Protein AF-A0A0R3R2U9-F1 (afdb_monomer)

Radius of gyration: 10.85 Å; Cα contacts (8 Å, |Δi|>4): 62; chains: 1; bounding box: 24×21×26 Å

Foldseek 3Di:
DLVVVLVVCVVVLNLLVSLLSLVVDPCSPVVNVVSLVVVVVDPDDRPHPNVVCLVVRPDPVSNVSVVD

Mean predicted aligned error: 5.41 Å

InterPro domains:
  IPR057980 Integrator complex subunit 8, TPR repeats [PF25756] (1-67)

Sequence (68 aa):
MWLKVQRCLRMNGAETLSTLICQLMRNPVERYVPTASSLLETQGDTLDACTAYFPLISDINLAEFMSG

Secondary structure (DSSP, 8-state):
-HHHHHHHHHHTT-HHHHHHHGGGSSS-HHHHHHHHHHHHH--S--SS-HHHHGGG---HHHHHHHH-

Structure (mmCIF, N/CA/C/O backbone):
data_AF-A0A0R3R2U9-F1
#
_entry.id   AF-A0A0R3R2U9-F1
#
loop_
_atom_site.group_PDB
_atom_site.id
_atom_site.type_symbol
_atom_site.label_atom_id
_atom_site.label_alt_id
_atom_site.label_comp_id
_atom_site.label_asym_id
_atom_site.label_entity_id
_atom_site.label_seq_id
_atom_site.pdbx_PDB_ins_code
_atom_site.Cartn_x
_atom_site.Cartn_y
_atom_site.Cartn_z
_atom_site.occupancy
_atom_site.B_iso_or_equiv
_atom_site.auth_seq_id
_atom_site.auth_comp_id
_atom_site.auth_asym_id
_atom_site.auth_atom_id
_atom_site.pdbx_PDB_model_num
ATOM 1 N N . MET A 1 1 ? -1.292 10.267 -14.058 1.00 83.44 1 MET A N 1
ATOM 2 C CA . MET A 1 1 ? -2.615 9.601 -14.092 1.00 83.44 1 MET A CA 1
ATOM 3 C C . MET A 1 1 ? -2.922 8.904 -12.770 1.00 83.44 1 MET A C 1
ATOM 5 O O . MET A 1 1 ? -3.950 9.207 -12.183 1.00 83.44 1 MET A O 1
ATOM 9 N N . TRP A 1 2 ? -2.000 8.089 -12.247 1.00 87.12 2 TRP A N 1
ATOM 10 C CA . TRP A 1 2 ? -2.140 7.341 -10.988 1.00 87.12 2 TRP A CA 1
ATOM 11 C C . TRP A 1 2 ? -2.586 8.147 -9.762 1.00 87.12 2 TRP A C 1
ATOM 13 O O . TRP A 1 2 ? -3.438 7.676 -9.025 1.00 87.12 2 TRP A O 1
ATOM 23 N N . LEU A 1 3 ? -2.126 9.392 -9.592 1.0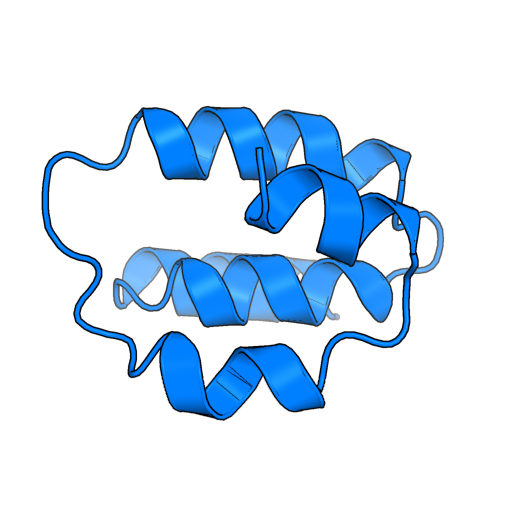0 85.00 3 LEU A N 1
ATOM 24 C CA . LEU A 1 3 ? -2.586 10.258 -8.494 1.00 85.00 3 LEU A CA 1
ATOM 25 C C . LEU A 1 3 ? -4.104 10.524 -8.524 1.00 85.00 3 LEU A C 1
ATOM 27 O O . LEU A 1 3 ? -4.738 10.616 -7.479 1.00 85.00 3 LEU A O 1
ATOM 31 N N . LYS A 1 4 ? -4.701 10.653 -9.718 1.00 89.50 4 LYS A N 1
ATOM 32 C CA . LYS A 1 4 ? -6.158 10.817 -9.848 1.00 89.50 4 LYS A CA 1
ATOM 33 C C . LYS A 1 4 ? -6.876 9.522 -9.470 1.00 89.50 4 LYS A C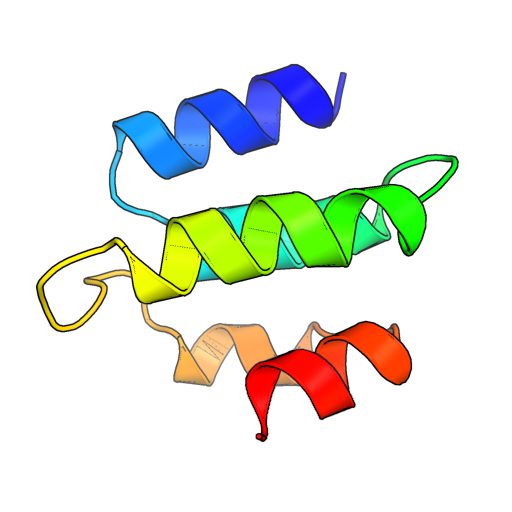 1
ATOM 35 O O . LYS A 1 4 ? -7.850 9.580 -8.735 1.00 89.50 4 LYS A O 1
ATOM 40 N N . VAL A 1 5 ? -6.351 8.378 -9.916 1.00 89.44 5 VAL A N 1
ATOM 41 C CA . VAL A 1 5 ? -6.893 7.050 -9.589 1.00 89.44 5 VAL A CA 1
ATOM 42 C C . VAL A 1 5 ? -6.850 6.806 -8.081 1.00 89.44 5 VAL A C 1
ATOM 44 O O . VAL A 1 5 ? -7.869 6.458 -7.501 1.00 89.44 5 VAL A O 1
ATOM 47 N N . GLN A 1 6 ? -5.718 7.090 -7.433 1.00 87.88 6 GLN A N 1
ATOM 48 C CA . GLN A 1 6 ? -5.572 7.004 -5.980 1.00 87.88 6 GLN A CA 1
ATOM 49 C C . GLN A 1 6 ? -6.648 7.822 -5.254 1.00 87.88 6 GLN A C 1
ATOM 51 O O . GLN A 1 6 ? -7.326 7.304 -4.375 1.00 87.88 6 GLN A O 1
ATOM 56 N N . ARG A 1 7 ? -6.840 9.091 -5.638 1.00 87.31 7 ARG A N 1
ATOM 57 C CA . ARG A 1 7 ? -7.862 9.953 -5.022 1.00 87.31 7 ARG A CA 1
ATOM 58 C C . ARG A 1 7 ? -9.273 9.407 -5.217 1.00 87.31 7 ARG A C 1
ATOM 60 O O . ARG A 1 7 ? -10.063 9.448 -4.284 1.00 87.31 7 ARG A O 1
ATOM 67 N N . CYS A 1 8 ? -9.586 8.888 -6.404 1.00 89.31 8 CYS A N 1
ATOM 68 C CA . CYS A 1 8 ? -10.876 8.252 -6.656 1.00 89.31 8 CYS A CA 1
ATOM 69 C C . CYS A 1 8 ? -11.092 7.034 -5.753 1.00 89.31 8 CYS A C 1
ATOM 71 O O . CYS A 1 8 ? -12.181 6.884 -5.216 1.00 89.31 8 CYS A O 1
ATOM 73 N N . LEU A 1 9 ? -10.073 6.196 -5.556 1.00 87.06 9 LEU A N 1
ATOM 74 C CA . LEU A 1 9 ? -10.168 5.031 -4.675 1.00 87.06 9 LEU A CA 1
ATOM 75 C C . LEU A 1 9 ? -10.445 5.432 -3.225 1.00 87.06 9 LEU A C 1
ATOM 77 O O . LEU A 1 9 ? -11.378 4.898 -2.632 1.00 87.06 9 LEU A O 1
ATOM 81 N N . ARG A 1 10 ? -9.740 6.444 -2.706 1.00 84.06 10 ARG A N 1
ATOM 82 C CA . ARG A 1 10 ? -9.997 6.979 -1.357 1.00 84.06 10 ARG A CA 1
ATOM 83 C C . ARG A 1 10 ? -11.412 7.521 -1.188 1.00 84.06 10 ARG A C 1
ATOM 85 O O . ARG A 1 10 ? -12.112 7.167 -0.251 1.00 84.06 10 ARG A O 1
ATOM 92 N N . MET A 1 11 ? -11.895 8.303 -2.156 1.00 85.31 11 MET A N 1
ATOM 93 C CA . MET A 1 11 ? -13.271 8.826 -2.133 1.00 85.31 11 MET A CA 1
ATOM 94 C C . MET A 1 11 ? -14.348 7.726 -2.127 1.00 85.31 11 MET A C 1
ATOM 96 O O . MET A 1 11 ? -15.482 8.003 -1.751 1.00 85.31 11 MET A O 1
ATOM 100 N N . ASN A 1 12 ? -14.011 6.505 -2.556 1.00 84.81 12 ASN A N 1
ATOM 101 C CA . ASN A 1 12 ? -14.901 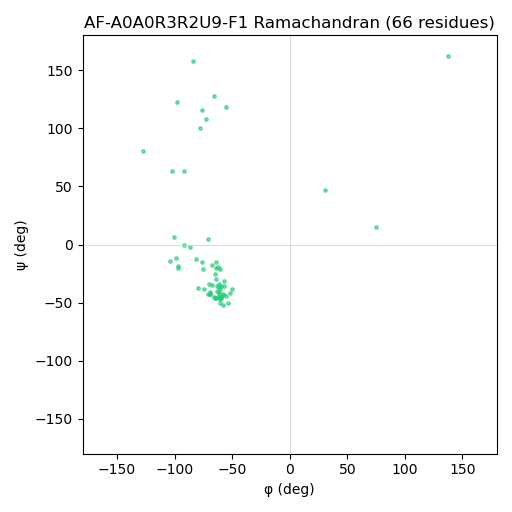5.342 -2.535 1.00 84.81 12 ASN A CA 1
ATOM 102 C C . ASN A 1 12 ? -14.621 4.388 -1.354 1.00 84.81 12 ASN A C 1
ATOM 104 O O . ASN A 1 12 ? -15.202 3.308 -1.309 1.00 84.81 12 ASN A O 1
ATOM 108 N N . GLY A 1 13 ? -13.736 4.754 -0.419 1.00 80.25 13 GLY A N 1
ATOM 109 C CA . GLY A 1 13 ? -13.375 3.928 0.739 1.00 80.25 13 GLY A CA 1
ATOM 110 C C . GLY A 1 13 ? -12.452 2.744 0.424 1.00 80.25 13 GLY A C 1
ATOM 111 O O . GLY A 1 13 ? -12.317 1.842 1.246 1.00 80.25 13 GLY A O 1
ATOM 112 N N . ALA A 1 14 ? -11.818 2.726 -0.754 1.00 85.12 14 ALA A N 1
ATOM 113 C CA . ALA A 1 14 ? -10.863 1.697 -1.165 1.00 85.12 14 ALA A CA 1
ATOM 114 C C . ALA A 1 14 ? -9.422 2.092 -0.796 1.00 85.12 14 ALA A C 1
ATOM 116 O O . ALA A 1 14 ? -8.583 2.343 -1.668 1.00 85.12 14 ALA A O 1
ATOM 117 N N . GLU A 1 15 ? -9.159 2.230 0.502 1.00 82.81 15 GLU A N 1
ATOM 118 C CA . GLU A 1 15 ? -7.919 2.799 1.040 1.00 82.81 15 GLU A CA 1
ATOM 119 C C . GLU A 1 15 ? -6.679 1.914 0.828 1.00 82.81 15 GLU A C 1
ATOM 121 O O . GLU A 1 15 ? -5.636 2.415 0.387 1.00 82.81 15 GLU A O 1
ATOM 126 N N . THR A 1 16 ? -6.789 0.603 1.038 1.00 81.81 16 THR A N 1
ATOM 127 C CA . THR A 1 16 ? -5.751 -0.399 0.747 1.00 81.81 16 THR A CA 1
ATOM 128 C C . THR A 1 16 ? -5.410 -0.407 -0.738 1.00 81.81 16 THR A C 1
ATOM 130 O O . THR A 1 16 ? -4.237 -0.352 -1.113 1.00 81.81 16 THR A O 1
ATOM 133 N N . LEU A 1 17 ? -6.417 -0.394 -1.618 1.00 84.94 17 LEU A N 1
ATOM 134 C CA . LEU A 1 17 ? -6.178 -0.334 -3.064 1.00 84.94 17 LEU A CA 1
ATOM 135 C C . LEU A 1 17 ? -5.572 1.016 -3.485 1.00 84.94 17 LEU A C 1
ATOM 137 O O . LEU A 1 17 ? -4.726 1.073 -4.382 1.00 84.94 17 LEU A O 1
ATOM 141 N N . SER A 1 18 ? -5.959 2.114 -2.827 1.00 86.56 18 SER A N 1
ATOM 142 C CA . SER A 1 18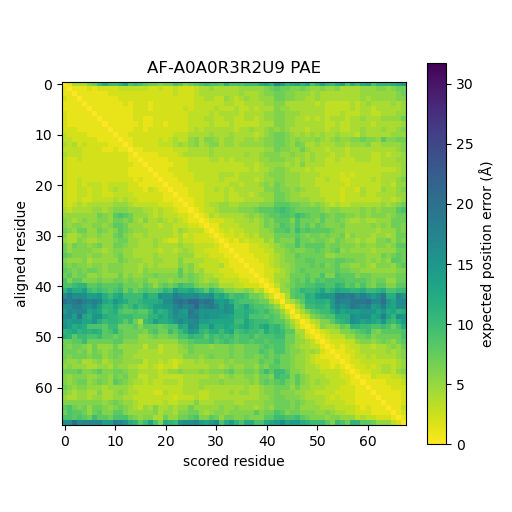 ? -5.348 3.430 -3.051 1.00 86.56 18 SER A CA 1
ATOM 143 C C . SER A 1 18 ? -3.856 3.423 -2.697 1.00 86.56 18 SER A C 1
ATOM 145 O O . SER A 1 18 ? -3.045 4.034 -3.400 1.00 86.56 18 SER A O 1
ATOM 147 N N . THR A 1 19 ? -3.503 2.687 -1.644 1.00 84.38 19 THR A N 1
ATOM 148 C CA . THR A 1 19 ? -2.138 2.490 -1.155 1.00 84.38 19 THR A CA 1
ATOM 149 C C . THR A 1 19 ? -1.337 1.615 -2.110 1.00 84.38 19 THR A C 1
ATOM 151 O O . THR A 1 19 ? -0.231 1.988 -2.499 1.00 84.38 19 THR A O 1
ATOM 154 N N . LEU A 1 20 ? -1.941 0.537 -2.616 1.00 87.31 20 LEU A N 1
ATOM 155 C CA . LEU A 1 20 ? -1.354 -0.335 -3.632 1.00 87.31 20 LEU A CA 1
ATOM 156 C C . LEU A 1 20 ? -0.942 0.441 -4.893 1.00 87.31 20 LEU A C 1
ATOM 158 O O . LEU A 1 20 ? 0.145 0.234 -5.423 1.00 87.31 20 LEU A O 1
ATOM 162 N N . ILE A 1 21 ? -1.783 1.355 -5.387 1.00 88.50 21 ILE A N 1
ATOM 163 C CA . ILE A 1 21 ? -1.504 2.102 -6.628 1.00 88.50 21 ILE A CA 1
ATOM 164 C C . ILE A 1 21 ? -0.322 3.077 -6.484 1.00 88.50 21 ILE A C 1
ATOM 166 O O . ILE A 1 21 ? 0.266 3.472 -7.497 1.00 88.50 21 ILE A O 1
ATOM 170 N N . CYS A 1 22 ? 0.093 3.433 -5.262 1.00 87.19 22 CYS A N 1
ATOM 171 C CA . CYS A 1 22 ? 1.285 4.258 -5.045 1.00 87.19 22 CYS A CA 1
ATOM 172 C C . CYS A 1 22 ? 2.544 3.639 -5.654 1.00 87.19 22 CYS A C 1
ATOM 174 O O . CYS A 1 22 ? 3.342 4.383 -6.223 1.00 87.19 22 CYS A O 1
ATOM 176 N N . GLN A 1 23 ? 2.683 2.309 -5.626 1.00 86.25 23 GLN A N 1
ATOM 177 C CA . GLN A 1 23 ? 3.852 1.617 -6.185 1.00 86.25 23 GLN A CA 1
ATOM 178 C C . GLN A 1 23 ? 3.991 1.790 -7.708 1.00 86.25 23 GLN A C 1
ATOM 180 O O . GLN A 1 23 ? 5.076 1.646 -8.260 1.00 86.25 23 GLN A O 1
ATOM 185 N N . LEU A 1 24 ? 2.902 2.150 -8.401 1.00 88.06 24 LEU A N 1
ATOM 186 C CA . LEU A 1 24 ? 2.884 2.399 -9.848 1.00 88.06 24 LEU A CA 1
A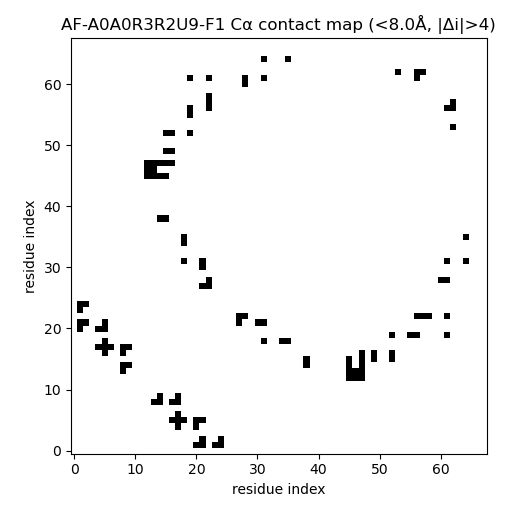TOM 187 C C . LEU A 1 24 ? 3.270 3.845 -10.212 1.00 88.06 24 LEU A C 1
ATOM 189 O O . LEU A 1 24 ? 3.292 4.221 -11.390 1.00 88.06 24 LEU A O 1
ATOM 193 N N . MET A 1 25 ? 3.518 4.701 -9.218 1.00 88.25 25 MET A N 1
ATOM 194 C CA . MET A 1 25 ? 3.903 6.095 -9.428 1.00 88.25 25 MET A CA 1
ATOM 195 C C . MET A 1 25 ? 5.410 6.236 -9.665 1.00 88.25 25 MET A C 1
ATOM 197 O O . MET A 1 25 ? 6.204 5.410 -9.244 1.00 88.25 25 MET A O 1
ATOM 201 N N . ARG A 1 26 ? 5.820 7.337 -10.312 1.00 84.62 26 ARG A N 1
ATOM 202 C CA . ARG A 1 26 ? 7.234 7.605 -10.637 1.00 84.62 26 ARG A CA 1
ATOM 203 C C . ARG A 1 26 ? 8.138 7.717 -9.396 1.00 84.62 26 ARG A C 1
ATOM 205 O O . ARG A 1 26 ? 9.284 7.303 -9.472 1.00 84.62 26 ARG A O 1
ATOM 212 N N . ASN A 1 27 ? 7.608 8.244 -8.287 1.00 83.31 27 ASN A N 1
ATOM 213 C CA . ASN A 1 27 ? 8.284 8.362 -6.988 1.00 83.31 27 ASN A CA 1
ATOM 214 C C . ASN A 1 27 ? 7.388 7.738 -5.904 1.00 83.31 27 ASN A C 1
ATOM 216 O O . ASN A 1 27 ? 6.627 8.461 -5.255 1.00 83.31 27 ASN A O 1
ATOM 220 N N . PRO A 1 28 ? 7.390 6.409 -5.753 1.00 80.31 28 PRO A N 1
ATOM 221 C CA . PRO A 1 28 ? 6.414 5.722 -4.914 1.00 80.31 28 PRO A CA 1
ATOM 222 C C . PRO A 1 28 ? 6.702 5.901 -3.411 1.00 80.31 28 PRO A C 1
ATOM 224 O O . PRO A 1 28 ? 5.787 6.188 -2.644 1.00 80.31 28 PRO A O 1
ATOM 227 N N . VAL A 1 29 ? 7.978 5.882 -3.005 1.00 79.75 29 VAL A N 1
ATOM 228 C CA . VAL A 1 29 ? 8.418 6.010 -1.599 1.00 79.75 29 VAL A CA 1
ATOM 229 C C . VAL A 1 29 ? 7.980 7.332 -0.957 1.00 79.75 29 VAL A C 1
ATOM 231 O O . VAL A 1 29 ? 7.415 7.342 0.134 1.00 79.75 29 VAL A O 1
ATOM 234 N N . GLU A 1 30 ? 8.140 8.454 -1.664 1.00 80.38 30 GLU A N 1
ATOM 235 C CA . GLU A 1 30 ? 7.688 9.782 -1.203 1.00 80.38 30 GLU A CA 1
ATOM 236 C C . GLU A 1 30 ? 6.164 9.856 -1.006 1.00 80.38 30 GLU A C 1
ATOM 238 O O . GLU A 1 30 ? 5.650 10.758 -0.343 1.00 80.38 30 GLU A O 1
ATOM 243 N N . ARG A 1 31 ? 5.419 8.928 -1.617 1.00 79.62 31 ARG A N 1
ATOM 244 C CA . ARG A 1 31 ? 3.956 8.860 -1.557 1.00 79.62 31 ARG A CA 1
ATOM 245 C C . ARG A 1 31 ? 3.462 7.881 -0.505 1.00 79.62 31 ARG A C 1
ATOM 247 O O . ARG A 1 31 ? 2.309 8.021 -0.099 1.00 79.62 31 ARG A O 1
ATOM 254 N N . TYR A 1 32 ? 4.297 6.956 -0.035 1.00 78.75 32 TYR A N 1
ATOM 255 C CA . TYR A 1 32 ? 3.919 6.013 1.013 1.00 78.75 32 TYR A CA 1
ATOM 256 C C . TYR A 1 32 ? 3.662 6.727 2.336 1.00 78.75 32 TYR A C 1
ATOM 258 O O . TYR A 1 32 ? 2.599 6.519 2.895 1.00 78.75 32 TYR A O 1
ATOM 266 N N . VAL A 1 33 ? 4.508 7.671 2.767 1.00 77.50 33 VAL A N 1
ATOM 267 C CA . VAL A 1 33 ? 4.306 8.394 4.043 1.00 77.50 33 VAL A CA 1
ATOM 268 C C . VAL A 1 33 ? 2.986 9.192 4.088 1.00 77.50 33 VAL A C 1
ATOM 270 O O . VAL A 1 33 ? 2.203 8.990 5.011 1.00 77.50 33 VAL A O 1
ATOM 273 N N . PRO A 1 34 ? 2.632 10.034 3.096 1.00 77.88 34 PRO A N 1
ATOM 274 C CA . PRO A 1 34 ? 1.331 10.715 3.103 1.00 77.88 34 PRO A CA 1
ATOM 275 C C . PRO A 1 34 ? 0.136 9.761 2.970 1.00 77.88 34 PRO A C 1
ATOM 277 O O . PRO A 1 34 ? -0.985 10.097 3.347 1.00 77.88 34 PRO A O 1
ATOM 280 N N . THR A 1 35 ? 0.345 8.594 2.360 1.00 77.06 35 THR A N 1
ATOM 281 C CA . THR A 1 35 ? -0.704 7.581 2.201 1.00 77.06 35 THR A CA 1
ATOM 282 C C . THR A 1 35 ? -0.905 6.782 3.477 1.00 77.06 35 THR A C 1
ATOM 284 O O . THR A 1 35 ? -2.041 6.545 3.862 1.00 77.06 35 THR A O 1
ATOM 287 N N . ALA A 1 36 ? 0.183 6.490 4.174 1.00 73.50 36 ALA A N 1
ATOM 288 C CA . ALA A 1 36 ? 0.223 5.886 5.486 1.00 73.50 36 ALA A CA 1
ATOM 289 C C . ALA A 1 36 ? -0.535 6.697 6.527 1.00 73.50 36 ALA A C 1
ATOM 291 O O . ALA A 1 36 ? -1.420 6.174 7.195 1.00 73.50 36 ALA A O 1
ATOM 292 N N . SER A 1 37 ? -0.221 7.992 6.628 1.00 75.38 37 SER A N 1
ATOM 293 C CA . SER A 1 37 ? -0.911 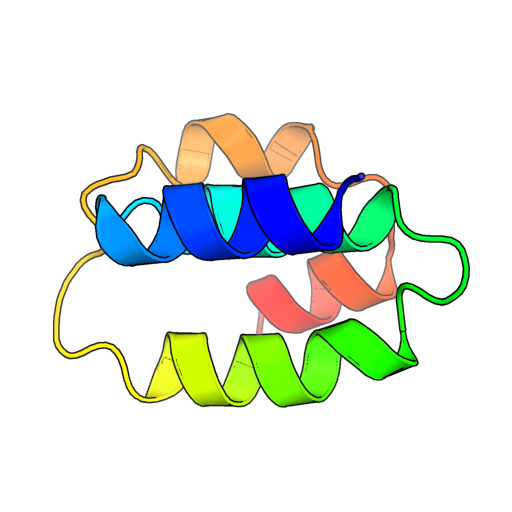8.896 7.549 1.00 75.38 37 SER A CA 1
ATOM 294 C C . SER A 1 37 ? -2.412 8.927 7.268 1.00 75.38 37 SER A C 1
ATOM 296 O O . SER A 1 37 ? -3.205 8.787 8.187 1.00 75.38 37 SER A O 1
ATOM 298 N N . SER A 1 38 ? -2.796 9.001 5.989 1.00 75.25 38 SER A N 1
ATOM 299 C CA . SER A 1 38 ? -4.204 8.958 5.585 1.00 75.25 38 SER A CA 1
ATOM 300 C C . SER A 1 38 ? -4.878 7.634 5.950 1.00 75.25 38 SER A C 1
ATOM 302 O O . SER A 1 38 ? -6.025 7.659 6.372 1.00 75.25 38 SER A O 1
ATOM 304 N N . LEU A 1 39 ? -4.189 6.497 5.795 1.00 73.50 39 LEU A N 1
ATOM 305 C CA . LEU A 1 39 ? -4.720 5.179 6.145 1.00 73.50 39 LEU A CA 1
ATOM 306 C C . LEU A 1 39 ? -4.966 5.075 7.657 1.00 73.50 39 LEU A C 1
ATOM 308 O O . LEU A 1 39 ? -6.054 4.679 8.059 1.00 73.50 39 LEU A O 1
ATOM 312 N N . LEU A 1 40 ? -4.003 5.513 8.477 1.00 72.00 40 LEU A N 1
ATOM 313 C CA . LEU A 1 40 ? -4.098 5.532 9.945 1.00 72.00 40 LEU A CA 1
ATOM 314 C C . LEU A 1 40 ? -5.191 6.475 10.473 1.00 72.00 40 LEU A C 1
ATOM 316 O O . LEU A 1 40 ? -5.754 6.236 11.538 1.00 72.00 40 LEU A O 1
ATOM 320 N N . GLU A 1 41 ? -5.489 7.548 9.741 1.00 73.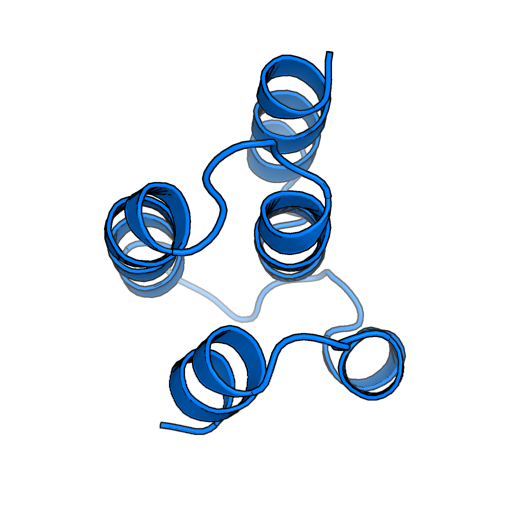88 41 GLU A N 1
ATOM 321 C CA . GLU A 1 41 ? -6.577 8.482 10.056 1.00 73.88 41 GLU A CA 1
ATOM 322 C C . GLU A 1 41 ? -7.966 7.924 9.697 1.00 73.88 41 GLU A C 1
ATOM 324 O O . GLU A 1 41 ? -8.983 8.441 10.172 1.00 73.88 41 GLU A O 1
ATOM 329 N N . THR A 1 42 ? -8.033 6.861 8.888 1.00 69.56 42 THR A N 1
ATOM 330 C CA . THR A 1 42 ? -9.297 6.222 8.509 1.00 69.56 42 THR A CA 1
ATOM 331 C C . THR A 1 42 ? -9.856 5.450 9.705 1.00 69.56 42 THR A C 1
ATOM 333 O O . THR A 1 42 ? -9.330 4.415 10.104 1.00 69.56 42 THR A O 1
ATOM 336 N N . GLN A 1 43 ? -10.936 5.952 10.308 1.00 57.81 43 GLN A N 1
ATOM 337 C CA . GLN A 1 43 ? -11.618 5.260 11.403 1.00 57.81 43 GLN A CA 1
ATOM 338 C C . GLN A 1 43 ? -12.495 4.124 10.857 1.00 57.81 43 GLN A C 1
ATOM 340 O O . GLN A 1 43 ? -13.609 4.370 10.398 1.00 57.81 43 GLN A O 1
ATOM 345 N N . GLY A 1 44 ? -12.008 2.884 10.934 1.00 61.75 44 GLY A N 1
ATOM 346 C CA . GLY A 1 44 ? -12.798 1.671 10.690 1.00 61.75 44 GLY A CA 1
ATOM 347 C C . GLY A 1 44 ? -12.075 0.613 9.860 1.00 61.75 44 GLY A C 1
ATOM 348 O O . GLY A 1 44 ? -11.104 0.914 9.169 1.00 61.75 44 GLY A O 1
ATOM 349 N N . ASP A 1 45 ? -12.576 -0.624 9.920 1.00 60.81 45 ASP A N 1
ATOM 350 C CA . ASP A 1 45 ? -12.176 -1.687 8.996 1.00 60.81 45 ASP A CA 1
ATOM 351 C C . ASP A 1 45 ? -12.412 -1.198 7.564 1.00 60.81 45 ASP A C 1
ATOM 353 O O . ASP A 1 45 ? -13.539 -0.868 7.176 1.00 60.81 45 ASP A O 1
ATOM 357 N N . THR A 1 46 ? -11.349 -1.109 6.769 1.00 61.97 46 THR A N 1
ATOM 358 C CA . THR A 1 46 ? -11.486 -0.727 5.369 1.00 61.97 46 THR A CA 1
ATOM 359 C C . THR A 1 46 ? -12.256 -1.836 4.648 1.00 61.97 46 THR A C 1
ATOM 361 O O . THR A 1 46 ? -11.938 -3.021 4.741 1.00 61.97 46 THR A O 1
ATOM 364 N N . LEU A 1 47 ? -13.320 -1.467 3.931 1.00 62.56 47 LEU A N 1
ATOM 365 C CA . LEU A 1 47 ? -14.213 -2.414 3.243 1.00 62.56 47 LEU A CA 1
ATOM 366 C C . LEU A 1 47 ? -13.563 -3.087 2.023 1.00 62.56 47 LEU A C 1
ATOM 368 O O . LEU A 1 47 ? -14.216 -3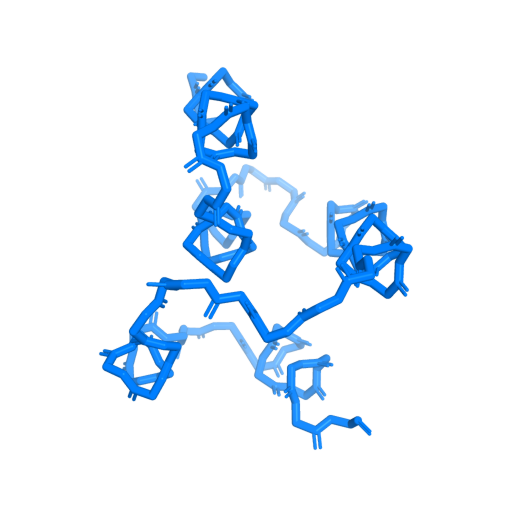.814 1.271 1.00 62.56 47 LEU A O 1
ATOM 372 N N . ASP A 1 48 ? -12.283 -2.832 1.785 1.00 66.81 48 ASP A N 1
ATOM 373 C CA . ASP A 1 48 ? -11.612 -3.136 0.542 1.00 66.81 48 ASP A CA 1
ATOM 374 C C . ASP A 1 48 ? -10.744 -4.383 0.633 1.00 66.81 48 ASP A C 1
ATOM 376 O O . ASP A 1 48 ? -9.545 -4.303 0.432 1.00 66.81 48 ASP A O 1
ATOM 380 N N . ALA A 1 49 ? -11.371 -5.541 0.882 1.00 69.31 49 ALA A N 1
ATOM 381 C CA . ALA A 1 49 ? -10.818 -6.890 0.672 1.00 69.31 49 ALA A CA 1
ATOM 382 C C . ALA A 1 49 ? -9.283 -6.998 0.843 1.00 69.31 49 ALA A C 1
ATOM 384 O O . ALA A 1 49 ? -8.597 -7.561 -0.010 1.00 69.31 49 ALA A O 1
ATOM 385 N N . CYS A 1 50 ? -8.738 -6.426 1.922 1.00 69.25 50 CYS A N 1
ATOM 386 C CA . CYS A 1 50 ? -7.333 -6.000 1.971 1.00 69.25 50 CYS A CA 1
ATOM 387 C C . CYS A 1 50 ? -6.381 -7.179 1.770 1.00 69.25 50 CYS A C 1
ATOM 389 O O . CYS A 1 50 ? -5.394 -7.099 1.040 1.00 69.25 50 CYS A O 1
ATOM 391 N N . THR A 1 51 ? -6.758 -8.318 2.352 1.00 70.81 51 THR A N 1
ATOM 392 C CA . THR A 1 51 ? -6.089 -9.621 2.262 1.00 70.81 51 THR A CA 1
ATOM 393 C C . THR A 1 51 ? -5.927 -10.133 0.830 1.00 70.81 51 THR A C 1
ATOM 395 O O . THR A 1 51 ? -4.933 -10.793 0.537 1.00 70.81 51 THR A O 1
ATOM 398 N N . ALA A 1 52 ? -6.844 -9.801 -0.084 1.00 77.81 52 ALA A N 1
ATOM 399 C CA . ALA A 1 52 ? -6.752 -10.178 -1.494 1.00 77.81 52 ALA A CA 1
ATOM 400 C C . ALA A 1 52 ? -5.717 -9.345 -2.269 1.00 77.81 52 ALA A C 1
ATOM 402 O O . ALA A 1 52 ? -5.244 -9.783 -3.318 1.00 77.81 52 ALA A O 1
ATOM 403 N N . TYR A 1 53 ? -5.350 -8.162 -1.766 1.00 76.56 53 TYR A N 1
ATOM 404 C CA . TYR A 1 53 ? -4.427 -7.244 -2.438 1.00 76.56 53 TYR A CA 1
ATOM 405 C C . TYR A 1 53 ? -2.982 -7.351 -1.947 1.00 76.56 53 TYR A C 1
ATOM 407 O O . TYR A 1 53 ? -2.080 -6.983 -2.696 1.00 76.56 53 TYR A O 1
ATOM 415 N N . PHE A 1 54 ? -2.733 -7.903 -0.754 1.00 76.25 54 PHE A N 1
ATOM 416 C CA . PHE A 1 54 ? -1.370 -8.123 -0.245 1.00 76.25 54 PHE A CA 1
ATOM 417 C C . PHE A 1 54 ? -0.447 -8.879 -1.221 1.00 76.25 54 PHE A C 1
ATOM 419 O O . PHE A 1 54 ? 0.690 -8.443 -1.395 1.00 76.25 54 PHE A O 1
ATOM 426 N N . PRO A 1 55 ? -0.895 -9.937 -1.934 1.00 83.50 55 PRO A N 1
ATOM 427 C CA . PRO A 1 55 ? -0.054 -10.615 -2.926 1.00 83.50 55 PRO A CA 1
ATOM 428 C C . PRO A 1 55 ? 0.350 -9.744 -4.127 1.00 83.50 55 PRO A C 1
ATOM 430 O O . PRO A 1 55 ? 1.240 -10.124 -4.883 1.00 83.50 55 PRO A O 1
ATOM 433 N N . LEU A 1 56 ? -0.313 -8.602 -4.338 1.00 84.00 56 LEU A N 1
ATOM 434 C CA . LEU A 1 56 ? -0.036 -7.665 -5.431 1.00 84.00 56 LEU A CA 1
ATOM 435 C C . LEU A 1 56 ? 0.974 -6.575 -5.033 1.00 84.00 56 LEU A C 1
ATOM 437 O O . LEU A 1 56 ? 1.292 -5.701 -5.846 1.00 84.00 56 LEU A O 1
ATOM 441 N N . ILE A 1 57 ? 1.457 -6.585 -3.789 1.00 84.69 57 ILE A N 1
ATOM 442 C CA . ILE A 1 57 ? 2.502 -5.673 -3.332 1.00 84.69 57 ILE A CA 1
ATOM 443 C C . ILE A 1 57 ? 3.840 -6.161 -3.891 1.00 84.69 57 ILE A C 1
ATOM 445 O O . ILE A 1 57 ? 4.318 -7.243 -3.563 1.00 84.69 57 ILE A O 1
ATOM 449 N N . SER A 1 58 ? 4.439 -5.345 -4.753 1.00 85.06 58 SER A N 1
ATOM 450 C CA . SER A 1 58 ? 5.738 -5.609 -5.385 1.00 85.06 58 SER A CA 1
ATOM 451 C C . SER A 1 58 ? 6.886 -4.801 -4.774 1.00 85.06 58 SER A C 1
ATOM 453 O O . SER A 1 58 ? 8.052 -5.112 -5.006 1.00 85.06 58 SER A O 1
ATOM 455 N N . ASP A 1 59 ? 6.566 -3.773 -3.988 1.00 84.81 59 ASP A N 1
ATOM 456 C CA . ASP A 1 59 ? 7.532 -2.906 -3.317 1.00 84.81 59 ASP A CA 1
ATOM 457 C C . ASP A 1 59 ? 7.722 -3.343 -1.860 1.00 84.81 59 ASP A C 1
ATOM 459 O O . ASP A 1 59 ? 6.767 -3.386 -1.084 1.00 84.81 59 ASP A O 1
ATOM 463 N N . ILE A 1 60 ? 8.966 -3.648 -1.485 1.00 83.69 60 ILE A N 1
ATOM 464 C CA . ILE A 1 60 ? 9.306 -4.104 -0.133 1.00 83.69 60 ILE A CA 1
ATOM 465 C C . ILE A 1 60 ? 9.018 -3.045 0.938 1.00 83.69 60 ILE A C 1
ATOM 467 O O . ILE A 1 60 ? 8.537 -3.395 2.009 1.00 83.69 60 ILE A O 1
ATOM 471 N N . ASN A 1 61 ? 9.217 -1.757 0.643 1.00 82.75 61 ASN A N 1
ATOM 472 C CA . ASN A 1 61 ? 8.934 -0.679 1.595 1.00 82.75 61 ASN A CA 1
ATOM 473 C C . ASN A 1 61 ? 7.427 -0.533 1.806 1.00 82.75 61 ASN A C 1
ATOM 475 O O . ASN A 1 61 ? 6.981 -0.205 2.900 1.00 82.75 61 ASN A O 1
ATOM 479 N N . LEU A 1 62 ? 6.636 -0.773 0.755 1.00 80.69 62 LEU A N 1
ATOM 480 C CA . LEU A 1 62 ? 5.180 -0.792 0.860 1.00 80.69 62 LEU A CA 1
ATOM 481 C C . LEU A 1 62 ? 4.695 -1.997 1.672 1.00 80.69 62 LEU A C 1
ATOM 483 O O . LEU A 1 62 ? 3.790 -1.854 2.489 1.00 80.69 62 LEU A O 1
ATOM 487 N N . ALA A 1 63 ? 5.307 -3.166 1.469 1.00 82.75 63 ALA A N 1
ATOM 488 C CA . ALA A 1 63 ? 4.996 -4.375 2.226 1.00 82.75 63 ALA A CA 1
ATOM 489 C C . ALA A 1 63 ? 5.334 -4.211 3.714 1.00 82.75 63 ALA A C 1
ATOM 491 O O . ALA A 1 63 ? 4.501 -4.529 4.560 1.00 82.75 63 ALA A O 1
ATOM 492 N N . GLU A 1 64 ? 6.517 -3.677 4.028 1.00 82.06 64 GLU A N 1
ATOM 493 C CA . GLU A 1 64 ? 6.918 -3.342 5.399 1.00 82.06 64 GLU A CA 1
ATOM 494 C C . GLU A 1 64 ? 5.971 -2.317 6.015 1.00 82.06 64 GLU A C 1
ATOM 496 O O . GLU A 1 64 ? 5.498 -2.518 7.130 1.00 82.06 64 GLU A O 1
ATOM 501 N N . PHE A 1 65 ? 5.627 -1.264 5.268 1.00 77.25 65 PHE A N 1
ATOM 502 C CA . PHE A 1 65 ? 4.683 -0.253 5.724 1.00 77.25 65 PHE A CA 1
ATOM 503 C C . PHE A 1 65 ? 3.307 -0.845 6.077 1.00 77.25 65 PHE A C 1
ATOM 505 O O . PHE A 1 65 ? 2.726 -0.477 7.089 1.00 77.25 65 PHE A O 1
ATOM 512 N N . MET A 1 66 ? 2.784 -1.763 5.261 1.00 74.38 66 MET A N 1
ATOM 513 C CA . MET A 1 66 ? 1.469 -2.374 5.484 1.00 74.38 66 MET A CA 1
ATOM 514 C C . MET A 1 66 ? 1.469 -3.522 6.504 1.00 74.38 66 MET A C 1
ATOM 516 O O . MET A 1 66 ? 0.393 -3.974 6.894 1.00 74.38 66 MET A O 1
ATOM 520 N N . SER A 1 67 ? 2.642 -4.029 6.889 1.00 72.81 67 SER A N 1
ATOM 521 C CA . SER A 1 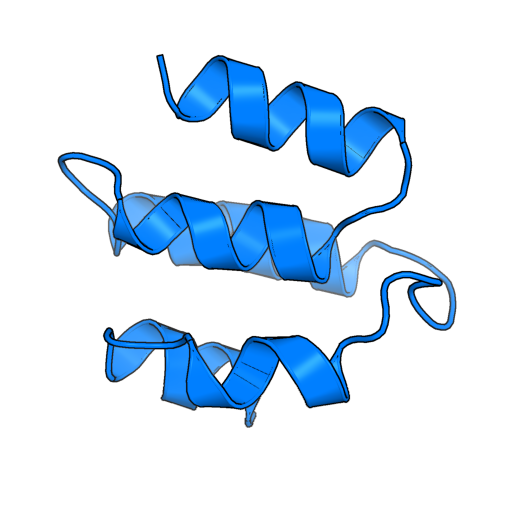67 ? 2.782 -5.130 7.855 1.00 72.81 67 SER A CA 1
ATOM 522 C C . SER A 1 67 ? 3.120 -4.658 9.274 1.00 72.81 67 SER A C 1
ATOM 524 O O . SER A 1 67 ? 3.102 -5.482 10.189 1.00 72.81 67 SER A O 1
ATOM 526 N N . GLY A 1 68 ? 3.486 -3.382 9.439 1.00 62.31 68 GLY A N 1
ATOM 527 C CA . GLY A 1 68 ? 3.780 -2.749 10.729 1.00 62.31 68 GLY A CA 1
ATOM 528 C C . GLY A 1 68 ? 2.533 -2.223 11.420 1.00 62.31 68 GLY A C 1
ATOM 529 O O . GLY A 1 68 ? 2.492 -2.333 12.665 1.00 62.31 68 GLY A O 1
#

pLDDT: mean 79.36, std 7.95, range [57.81, 89.5]

Solvent-accessible surface area (backbone atoms only — not comparable to full-atom values): 4135 Å² total; per-residue (Å²): 113,60,70,59,54,28,50,54,28,46,78,69,50,24,51,56,58,25,54,59,51,35,70,76,40,98,64,26,73,81,45,45,60,67,44,48,55,54,53,74,67,51,90,66,86,68,83,38,62,53,80,77,49,58,85,73,59,85,47,67,70,58,48,52,64,75,72,109

Organism: NCBI:txid42155